Protein AF-A0A258S196-F1 (afdb_monomer_lite)

Structure (mmCIF, N/CA/C/O backbone):
data_AF-A0A258S196-F1
#
_entry.id   AF-A0A258S196-F1
#
loop_
_atom_site.group_PDB
_atom_site.id
_atom_site.type_symbol
_atom_site.label_atom_id
_atom_site.label_alt_id
_atom_site.label_comp_id
_atom_site.label_asym_id
_atom_site.label_entity_id
_atom_site.label_seq_id
_atom_site.pdbx_PDB_ins_code
_atom_site.Cartn_x
_atom_site.Cartn_y
_atom_site.Cartn_z
_atom_site.occupancy
_atom_site.B_iso_or_equiv
_atom_site.auth_seq_id
_atom_site.auth_comp_id
_atom_site.auth_asym_id
_atom_site.auth_atom_id
_atom_site.pdbx_PDB_model_num
ATOM 1 N N . MET A 1 1 ? 40.979 32.095 5.470 1.00 38.22 1 MET A N 1
ATOM 2 C CA . MET A 1 1 ? 39.723 31.780 6.177 1.00 38.22 1 MET A CA 1
ATOM 3 C C . MET A 1 1 ? 38.686 31.448 5.112 1.00 38.22 1 MET A C 1
ATOM 5 O O . MET A 1 1 ? 38.426 32.336 4.322 1.00 38.22 1 MET A O 1
ATOM 9 N N . THR A 1 2 ? 38.104 30.268 4.927 1.00 35.06 2 THR A N 1
ATOM 10 C CA . THR A 1 2 ? 38.301 28.898 5.423 1.00 35.06 2 THR A CA 1
ATOM 11 C C . THR A 1 2 ? 37.464 28.067 4.437 1.00 35.06 2 THR A C 1
ATOM 13 O O . THR A 1 2 ? 36.245 28.131 4.504 1.00 35.06 2 THR A O 1
ATOM 16 N N . GLU A 1 3 ? 38.084 27.383 3.473 1.00 37.50 3 GLU A N 1
ATOM 17 C CA . GLU A 1 3 ? 37.384 26.594 2.434 1.00 37.50 3 GLU A CA 1
ATOM 18 C C . GLU A 1 3 ? 38.107 25.252 2.216 1.00 37.50 3 GLU A C 1
ATOM 20 O O . GLU A 1 3 ? 38.384 24.824 1.104 1.00 37.50 3 GLU A O 1
ATOM 25 N N . ALA A 1 4 ? 38.513 24.624 3.322 1.00 42.78 4 ALA A N 1
ATOM 26 C CA . ALA A 1 4 ? 39.279 23.377 3.328 1.00 42.78 4 ALA A CA 1
ATOM 27 C C . ALA A 1 4 ? 38.905 22.510 4.541 1.00 42.78 4 ALA A C 1
ATOM 29 O O . ALA A 1 4 ? 39.760 22.095 5.314 1.00 42.78 4 ALA A O 1
ATOM 30 N N . ALA A 1 5 ? 37.607 22.304 4.757 1.00 47.72 5 ALA A N 1
ATOM 31 C CA . ALA A 1 5 ? 37.105 21.367 5.756 1.00 47.72 5 ALA A CA 1
ATOM 32 C C . ALA A 1 5 ? 35.766 20.814 5.270 1.00 47.72 5 ALA A C 1
ATOM 34 O O . ALA A 1 5 ? 34.734 21.361 5.637 1.00 47.72 5 ALA A O 1
ATOM 35 N N . LEU A 1 6 ? 35.808 19.823 4.370 1.00 43.53 6 LEU A N 1
ATOM 36 C CA . LEU A 1 6 ? 34.707 18.883 4.073 1.00 43.53 6 LEU A CA 1
ATOM 37 C C . LEU A 1 6 ? 35.111 17.760 3.084 1.00 43.53 6 LEU A C 1
ATOM 39 O O . LEU A 1 6 ? 34.237 17.072 2.569 1.00 43.53 6 LEU A O 1
ATOM 43 N N . SER A 1 7 ? 36.406 17.544 2.808 1.00 45.62 7 SER A N 1
ATOM 44 C CA . SER A 1 7 ? 36.867 16.505 1.866 1.00 45.62 7 SER A CA 1
ATOM 45 C C . SER A 1 7 ? 37.451 15.246 2.514 1.00 45.62 7 SER A C 1
ATOM 47 O O . SER A 1 7 ? 38.074 14.460 1.814 1.00 45.62 7 SER A O 1
ATOM 49 N N . GLU A 1 8 ? 37.282 15.023 3.815 1.00 49.19 8 GLU A N 1
ATOM 50 C CA . GLU A 1 8 ? 37.902 13.881 4.498 1.00 49.19 8 GLU A CA 1
ATOM 51 C C . GLU A 1 8 ? 36.927 13.278 5.506 1.00 49.19 8 GLU A C 1
ATOM 53 O O . GLU A 1 8 ? 36.933 13.643 6.671 1.00 49.19 8 GLU A O 1
ATOM 58 N N . GLU A 1 9 ? 36.054 12.387 5.038 1.00 51.47 9 GLU A N 1
ATOM 59 C CA . GLU A 1 9 ? 35.595 11.240 5.830 1.00 51.47 9 GLU A CA 1
ATOM 60 C C . GLU A 1 9 ? 34.818 10.289 4.917 1.00 51.47 9 GLU A C 1
ATOM 62 O O . GLU A 1 9 ? 33.616 10.455 4.699 1.00 51.47 9 GLU A O 1
ATOM 67 N N . ARG A 1 10 ? 35.552 9.332 4.330 1.00 51.84 10 ARG A N 1
ATOM 68 C CA . ARG A 1 10 ? 35.172 7.921 4.102 1.00 51.84 10 ARG A CA 1
ATOM 69 C C . ARG A 1 10 ? 36.171 7.225 3.168 1.00 51.84 10 ARG A C 1
ATOM 71 O O . ARG A 1 10 ? 35.783 6.611 2.184 1.00 51.84 10 ARG A O 1
ATOM 78 N N . ASP A 1 11 ? 37.447 7.303 3.525 1.00 42.22 11 ASP A N 1
ATOM 79 C CA . ASP A 1 11 ? 38.400 6.233 3.236 1.00 42.22 11 ASP A CA 1
ATOM 80 C C . ASP A 1 11 ? 38.693 5.591 4.588 1.00 42.22 11 ASP A C 1
ATOM 82 O O . ASP A 1 11 ? 39.338 6.215 5.418 1.00 42.22 11 ASP A O 1
ATOM 86 N N . ASP A 1 12 ? 38.076 4.435 4.841 1.00 40.50 12 ASP A N 1
ATOM 87 C CA . ASP A 1 12 ? 38.537 3.399 5.775 1.00 40.50 12 ASP A CA 1
ATOM 88 C C . ASP A 1 12 ? 37.516 2.246 5.783 1.00 40.50 12 ASP A C 1
ATOM 90 O O . ASP A 1 12 ? 36.664 2.116 6.662 1.00 40.50 12 ASP A O 1
ATOM 94 N N . VAL A 1 13 ? 37.614 1.366 4.785 1.00 47.59 13 VAL A N 1
ATOM 95 C CA . VAL A 1 13 ? 37.439 -0.069 5.040 1.00 47.59 13 VAL A CA 1
ATOM 96 C C . VAL A 1 13 ? 38.726 -0.727 4.568 1.00 47.59 13 VAL A C 1
ATOM 98 O O . VAL A 1 13 ? 39.023 -0.792 3.378 1.00 47.59 13 VAL A O 1
ATOM 101 N N . ALA A 1 14 ? 39.537 -1.081 5.558 1.00 42.50 14 ALA A N 1
ATOM 102 C CA . ALA A 1 14 ? 40.891 -1.577 5.429 1.00 42.50 14 ALA A CA 1
ATOM 103 C C . ALA A 1 14 ? 40.991 -2.835 4.556 1.00 42.50 14 ALA A C 1
ATOM 105 O O . ALA A 1 14 ? 40.139 -3.719 4.604 1.00 42.50 14 ALA A O 1
ATOM 106 N N . ALA A 1 15 ? 42.112 -2.948 3.846 1.00 47.28 15 ALA A N 1
ATOM 107 C CA . ALA A 1 15 ? 42.603 -4.221 3.351 1.00 47.28 15 ALA A CA 1
ATOM 108 C C . ALA A 1 15 ? 42.909 -5.153 4.538 1.00 47.28 15 ALA A C 1
ATOM 110 O O . ALA A 1 15 ? 43.780 -4.850 5.356 1.00 47.28 15 ALA A O 1
ATOM 111 N N . ALA A 1 16 ? 42.237 -6.300 4.601 1.00 41.47 16 ALA A N 1
ATOM 112 C CA . ALA A 1 16 ? 42.625 -7.418 5.450 1.00 41.47 16 ALA A CA 1
ATOM 113 C C . ALA A 1 16 ? 42.509 -8.723 4.655 1.00 41.47 16 ALA A C 1
ATOM 115 O O . ALA A 1 16 ? 41.495 -8.988 4.017 1.00 41.47 16 ALA A O 1
ATOM 116 N N . GLY A 1 17 ? 43.576 -9.522 4.677 1.00 49.66 17 GLY A N 1
ATOM 117 C CA . GLY A 1 17 ? 43.474 -10.947 4.384 1.00 49.66 17 GLY A CA 1
ATOM 118 C C . GLY A 1 17 ? 42.870 -11.696 5.578 1.00 49.66 17 GLY A C 1
ATOM 119 O O . GLY A 1 17 ? 42.978 -11.224 6.708 1.00 49.66 17 GLY A O 1
ATOM 120 N N . GLU A 1 18 ? 42.322 -12.877 5.281 1.00 48.03 18 GLU A N 1
ATOM 121 C CA . GLU A 1 18 ? 41.616 -13.836 6.154 1.00 48.03 18 GLU A CA 1
ATOM 122 C C . GLU A 1 18 ? 40.129 -13.510 6.419 1.00 48.03 18 GLU A C 1
ATOM 124 O O . GLU A 1 18 ? 39.782 -12.626 7.194 1.00 48.03 18 GLU A O 1
ATOM 129 N N . ASP A 1 19 ? 39.286 -14.269 5.700 1.00 57.41 19 ASP A N 1
ATOM 130 C CA . ASP A 1 19 ? 37.820 -14.364 5.700 1.00 57.41 19 ASP A CA 1
ATOM 131 C C . ASP A 1 19 ? 37.050 -13.035 5.777 1.00 57.41 19 ASP A C 1
ATOM 133 O O . ASP A 1 19 ? 36.523 -12.637 6.817 1.00 57.41 19 ASP A O 1
ATOM 137 N N . GLU A 1 20 ? 36.918 -12.382 4.614 1.00 61.38 20 GLU A N 1
ATOM 138 C CA . GLU A 1 20 ? 35.885 -11.375 4.354 1.00 61.38 20 GLU A CA 1
ATOM 139 C C . GLU A 1 20 ? 34.527 -11.967 4.757 1.00 61.38 20 GLU A C 1
ATOM 141 O O . GLU A 1 20 ? 33.986 -12.851 4.089 1.00 61.38 20 GLU A O 1
ATOM 146 N N . VAL A 1 21 ? 33.986 -11.524 5.894 1.00 66.94 21 VAL A N 1
ATOM 147 C CA . VAL A 1 21 ? 32.631 -11.897 6.294 1.00 66.94 21 VAL A CA 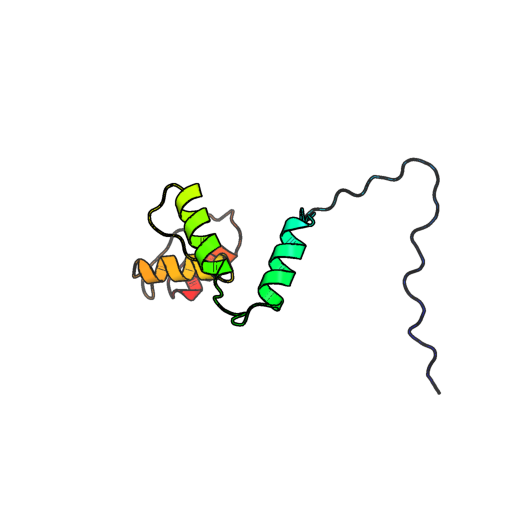1
ATOM 148 C C . VAL A 1 21 ? 31.704 -11.267 5.269 1.00 66.94 21 VAL A C 1
ATOM 150 O O . VAL A 1 21 ? 31.487 -10.055 5.285 1.00 66.94 21 VAL A O 1
ATOM 153 N N . GLU A 1 22 ? 31.196 -12.092 4.359 1.00 81.88 22 GLU A N 1
ATOM 154 C CA . GLU A 1 22 ? 30.214 -11.691 3.363 1.00 81.88 22 GLU A CA 1
ATOM 155 C C . GLU A 1 22 ? 29.050 -10.988 4.081 1.00 81.88 22 GLU A C 1
ATOM 157 O O . GLU A 1 22 ? 28.328 -11.578 4.890 1.00 81.88 22 GLU A O 1
ATOM 162 N N . LEU A 1 23 ? 28.933 -9.676 3.864 1.00 89.75 23 LEU A N 1
ATOM 163 C CA . LEU A 1 23 ? 27.926 -8.837 4.502 1.00 89.75 23 LEU A CA 1
ATOM 164 C C . LEU A 1 23 ? 26.556 -9.184 3.914 1.00 89.75 23 LEU A C 1
ATOM 166 O O . LEU A 1 23 ? 26.249 -8.800 2.790 1.00 89.75 23 LEU A O 1
ATOM 170 N N . ILE A 1 24 ? 25.718 -9.879 4.684 1.00 92.50 24 ILE A N 1
ATOM 171 C CA . ILE A 1 24 ? 24.332 -10.173 4.297 1.00 92.50 24 ILE A CA 1
ATOM 172 C C . ILE A 1 24 ? 23.430 -9.021 4.780 1.00 92.50 24 ILE A C 1
ATOM 174 O O . ILE A 1 24 ? 23.245 -8.868 5.994 1.00 92.50 24 ILE A O 1
ATOM 178 N N . PRO A 1 25 ? 22.867 -8.188 3.883 1.00 94.44 25 PRO A N 1
ATOM 179 C CA . PRO A 1 25 ? 22.015 -7.069 4.275 1.00 94.44 25 PRO A CA 1
ATOM 180 C C . PRO A 1 25 ? 20.644 -7.543 4.781 1.00 94.44 25 PRO A C 1
ATOM 182 O O . PRO A 1 25 ? 20.144 -8.599 4.402 1.00 94.44 25 PRO A O 1
ATOM 185 N N . LEU A 1 26 ? 19.986 -6.718 5.604 1.00 95.00 26 LEU A N 1
ATOM 186 C CA . LEU A 1 26 ? 18.610 -6.981 6.054 1.00 95.00 26 LEU A CA 1
ATOM 187 C C . LEU A 1 26 ? 17.586 -6.879 4.907 1.00 95.00 26 LEU A C 1
ATOM 189 O O . LEU A 1 26 ? 16.542 -7.523 4.953 1.00 95.00 26 LEU A O 1
ATOM 193 N N . SER A 1 27 ? 17.866 -6.039 3.908 1.00 95.19 27 SER A N 1
ATOM 194 C CA . SER A 1 27 ? 17.018 -5.820 2.737 1.00 95.19 27 SER A CA 1
ATOM 195 C C . SER A 1 27 ? 17.893 -5.637 1.505 1.00 95.19 27 SER A C 1
ATOM 197 O O . SER A 1 27 ? 18.776 -4.782 1.512 1.00 95.19 27 SER A O 1
ATOM 199 N N . ASP A 1 28 ? 17.583 -6.383 0.451 1.00 93.88 28 ASP A N 1
ATOM 200 C CA . ASP A 1 28 ? 18.237 -6.322 -0.856 1.00 93.88 28 ASP A CA 1
ATOM 201 C C . ASP A 1 28 ? 17.150 -6.350 -1.947 1.00 93.88 28 ASP A C 1
ATOM 203 O O . ASP A 1 28 ? 16.576 -7.409 -2.207 1.00 93.88 28 ASP A O 1
ATOM 207 N N . PRO A 1 29 ? 16.722 -5.186 -2.477 1.00 95.06 29 PRO A N 1
ATOM 208 C CA . PRO A 1 29 ? 15.667 -5.132 -3.484 1.00 95.06 29 PRO A CA 1
ATOM 209 C C . PRO A 1 29 ? 16.087 -5.822 -4.788 1.00 95.06 29 PRO A C 1
ATOM 211 O O . PRO A 1 29 ? 17.040 -5.397 -5.436 1.00 95.06 29 PRO A O 1
ATOM 214 N N . ASP A 1 30 ? 15.322 -6.830 -5.208 1.00 96.12 30 ASP A N 1
ATOM 215 C CA . ASP A 1 30 ? 15.508 -7.500 -6.498 1.00 96.12 30 ASP A CA 1
ATOM 216 C C . ASP A 1 30 ? 14.956 -6.616 -7.628 1.00 96.12 30 ASP A C 1
ATOM 218 O O . ASP A 1 30 ? 13.742 -6.495 -7.813 1.00 96.12 30 ASP A O 1
ATOM 222 N N . ILE A 1 31 ? 15.856 -5.918 -8.324 1.00 97.25 31 ILE A N 1
ATOM 223 C CA . ILE A 1 31 ? 15.533 -5.001 -9.420 1.00 97.25 31 ILE A CA 1
ATOM 224 C C . ILE A 1 31 ? 16.284 -5.456 -10.665 1.00 97.25 31 ILE A C 1
ATOM 226 O O . ILE A 1 31 ? 17.516 -5.461 -10.705 1.00 97.25 31 ILE A O 1
ATOM 230 N N . THR A 1 32 ? 15.533 -5.772 -11.715 1.00 97.94 32 THR A N 1
ATOM 231 C CA . THR A 1 32 ? 16.071 -6.188 -13.008 1.00 97.94 32 THR A CA 1
ATOM 232 C C . THR A 1 32 ? 15.926 -5.074 -14.051 1.00 97.94 32 THR A C 1
ATOM 234 O O . THR A 1 32 ? 15.449 -3.970 -13.776 1.00 97.94 32 THR A O 1
ATOM 237 N N . LEU A 1 33 ? 16.322 -5.357 -15.298 1.00 98.38 33 LEU A N 1
ATOM 238 C CA . LEU A 1 33 ? 16.065 -4.445 -16.417 1.00 98.38 33 LEU A CA 1
ATOM 239 C C . LEU A 1 33 ? 14.564 -4.222 -16.661 1.00 98.38 33 LEU A C 1
ATOM 241 O O . LEU A 1 33 ? 14.194 -3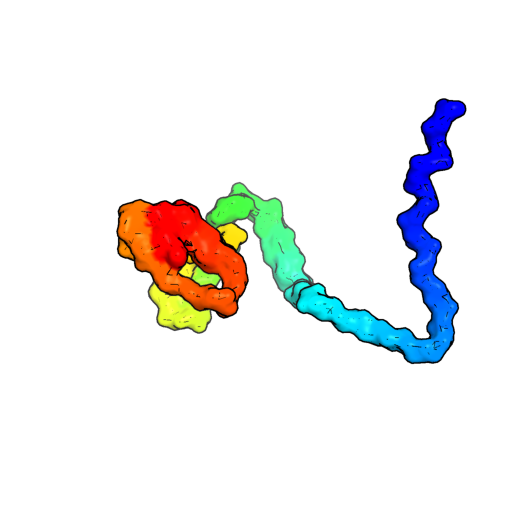.143 -17.117 1.00 98.38 33 LEU A O 1
ATOM 245 N N . ALA A 1 34 ? 13.703 -5.185 -16.313 1.00 97.50 34 ALA A N 1
ATOM 246 C CA . ALA A 1 34 ? 12.262 -5.064 -16.519 1.00 97.50 34 ALA A CA 1
ATOM 247 C C . ALA A 1 34 ? 11.661 -3.900 -15.711 1.00 97.50 34 ALA A C 1
ATOM 249 O O . ALA A 1 34 ? 10.875 -3.113 -16.242 1.00 97.50 34 ALA A O 1
ATOM 250 N N . GLU A 1 35 ? 12.069 -3.736 -14.450 1.00 97.31 35 GLU A N 1
ATOM 251 C CA . GLU A 1 35 ? 11.622 -2.629 -13.601 1.00 97.31 35 GLU A CA 1
ATOM 252 C C . GLU A 1 35 ? 12.124 -1.277 -14.129 1.00 97.31 35 GLU A C 1
ATOM 254 O O . GLU A 1 35 ? 11.374 -0.298 -14.142 1.00 97.31 35 GLU A O 1
ATOM 259 N N . ILE A 1 36 ? 13.370 -1.218 -14.612 1.00 98.00 36 ILE A N 1
ATOM 260 C CA . ILE A 1 36 ? 13.959 0.005 -15.181 1.00 98.00 36 ILE A CA 1
ATOM 261 C C . ILE A 1 36 ? 13.204 0.430 -16.446 1.00 98.00 36 ILE A C 1
ATOM 263 O O . ILE A 1 36 ? 12.854 1.603 -16.596 1.00 98.00 36 ILE A O 1
ATOM 267 N N . GLU A 1 37 ? 12.909 -0.516 -17.338 1.00 97.94 37 GLU A N 1
ATOM 268 C CA . GLU A 1 37 ? 12.137 -0.268 -18.558 1.00 97.94 37 GLU A CA 1
ATOM 269 C C . GLU A 1 37 ? 10.707 0.191 -18.244 1.00 97.94 37 GLU A C 1
ATOM 271 O O . GLU A 1 37 ? 10.203 1.124 -18.875 1.00 97.94 37 GLU A O 1
ATOM 276 N N . ALA A 1 38 ? 10.061 -0.400 -17.233 1.00 95.50 38 ALA A N 1
ATOM 277 C CA . ALA A 1 38 ? 8.734 0.021 -16.789 1.00 95.50 38 ALA A CA 1
ATOM 278 C C . ALA A 1 38 ? 8.730 1.470 -16.267 1.00 95.50 38 ALA A C 1
ATOM 280 O O . ALA A 1 38 ? 7.807 2.237 -16.566 1.00 95.50 38 ALA A O 1
ATOM 281 N N . VAL A 1 39 ? 9.772 1.872 -15.530 1.00 95.94 39 VAL A N 1
ATOM 282 C CA . VAL A 1 39 ? 9.942 3.255 -15.062 1.00 95.94 39 VAL A CA 1
ATOM 283 C C . VAL A 1 39 ? 10.195 4.213 -16.229 1.00 95.94 39 VAL A C 1
ATOM 285 O O . VAL A 1 39 ? 9.534 5.250 -16.300 1.00 95.94 39 VAL A O 1
ATOM 288 N N . ASP A 1 40 ? 11.086 3.886 -17.171 1.00 97.06 40 ASP A N 1
ATOM 289 C CA . ASP A 1 40 ? 11.336 4.729 -18.356 1.00 97.06 40 ASP A CA 1
ATOM 290 C C . ASP A 1 40 ? 10.056 4.912 -19.191 1.00 97.06 40 ASP A C 1
ATOM 292 O O . ASP A 1 40 ? 9.711 6.035 -19.573 1.00 97.06 40 ASP A O 1
ATOM 296 N N . ALA A 1 41 ? 9.278 3.842 -19.382 1.00 94.62 41 ALA A N 1
ATOM 297 C CA . ALA A 1 41 ? 7.987 3.905 -20.058 1.00 94.62 41 ALA A CA 1
ATOM 298 C C . ALA A 1 41 ? 6.997 4.838 -19.338 1.00 94.62 41 ALA A C 1
ATOM 300 O O . ALA A 1 41 ? 6.329 5.650 -19.987 1.00 94.62 41 ALA A O 1
ATOM 301 N N . ALA A 1 42 ? 6.920 4.774 -18.004 1.00 94.88 42 ALA A N 1
ATOM 302 C CA . ALA A 1 42 ? 6.076 5.668 -17.213 1.00 94.88 42 ALA A CA 1
ATOM 303 C C . ALA A 1 42 ? 6.519 7.137 -17.327 1.00 94.88 42 ALA A C 1
ATOM 305 O O . ALA A 1 42 ? 5.676 8.021 -17.484 1.00 94.88 42 ALA A O 1
ATOM 306 N N . MET A 1 43 ? 7.830 7.401 -17.316 1.00 95.62 43 MET A N 1
ATOM 307 C CA . MET A 1 43 ? 8.399 8.750 -17.435 1.00 95.62 43 MET A CA 1
ATOM 308 C C . MET A 1 43 ? 8.170 9.384 -18.812 1.00 95.62 43 MET A C 1
ATOM 310 O O . MET A 1 43 ? 8.083 10.607 -18.921 1.00 95.62 43 MET A O 1
ATOM 314 N N . ARG A 1 44 ? 8.046 8.570 -19.865 1.00 94.50 44 ARG A N 1
ATOM 315 C CA . ARG A 1 44 ? 7.734 9.026 -21.231 1.00 94.50 44 ARG A CA 1
ATOM 316 C C . ARG A 1 44 ? 6.236 9.123 -21.515 1.00 94.50 44 ARG A C 1
ATOM 318 O O . ARG A 1 44 ? 5.849 9.662 -22.553 1.00 94.50 44 ARG A O 1
ATOM 325 N N . ALA A 1 45 ? 5.388 8.592 -20.637 1.00 90.81 45 ALA A N 1
ATOM 326 C CA . ALA A 1 45 ? 3.948 8.600 -20.833 1.00 90.81 45 ALA A CA 1
ATOM 327 C C . ALA A 1 45 ? 3.365 10.020 -20.681 1.00 90.81 45 ALA A C 1
ATOM 329 O O . ALA A 1 45 ? 3.819 10.804 -19.848 1.00 90.81 45 ALA A O 1
ATOM 330 N N . PRO A 1 46 ? 2.276 10.353 -21.399 1.00 92.00 46 PRO A N 1
ATOM 331 C CA . PRO A 1 46 ? 1.615 11.656 -21.271 1.00 92.00 46 PRO A CA 1
ATOM 332 C C . PRO A 1 46 ? 0.926 11.860 -19.909 1.00 92.00 46 PRO A C 1
ATOM 334 O O . PRO A 1 46 ? 0.487 12.965 -19.594 1.00 92.00 46 PRO A O 1
ATOM 337 N N . ARG A 1 47 ? 0.780 10.795 -19.109 1.00 91.75 47 ARG A N 1
ATOM 338 C CA . ARG A 1 47 ? 0.142 10.804 -17.788 1.00 91.75 47 ARG A CA 1
ATOM 339 C C . ARG A 1 47 ? 0.992 10.024 -16.792 1.00 91.75 47 ARG A C 1
ATOM 341 O O . ARG A 1 47 ? 0.949 8.797 -16.785 1.00 91.75 47 ARG A O 1
ATOM 348 N N . LEU A 1 48 ? 1.704 10.758 -15.940 1.00 88.25 48 LEU A N 1
ATOM 349 C CA . LEU A 1 48 ? 2.578 10.181 -14.919 1.00 88.25 48 LEU A CA 1
ATOM 350 C C . LEU A 1 48 ? 1.797 9.684 -13.690 1.00 88.25 48 LEU A C 1
ATOM 352 O O . LEU A 1 48 ? 2.039 8.590 -13.194 1.00 88.25 48 LEU A O 1
ATOM 356 N N . SER A 1 49 ? 0.822 10.466 -13.215 1.00 89.94 49 SER A N 1
ATOM 357 C CA . SER A 1 49 ? -0.021 10.085 -12.073 1.00 89.94 49 SER A CA 1
ATOM 358 C C . SER A 1 49 ? -1.240 9.277 -12.517 1.00 89.94 49 SER A C 1
ATOM 360 O O . SER A 1 49 ? -1.916 9.647 -13.485 1.00 89.94 49 SER A O 1
ATOM 362 N N . ALA A 1 50 ? -1.518 8.180 -11.800 1.00 84.50 50 ALA A N 1
ATOM 363 C CA . ALA A 1 50 ? -2.603 7.236 -12.091 1.00 84.50 50 ALA A CA 1
ATOM 364 C C . ALA A 1 50 ? -2.639 6.806 -13.575 1.00 84.50 50 ALA A C 1
ATOM 366 O O . ALA A 1 50 ? -3.704 6.702 -14.188 1.00 84.50 50 ALA A O 1
ATOM 367 N N . GLY A 1 51 ? -1.459 6.652 -14.184 1.00 88.00 51 GLY A N 1
ATOM 368 C CA . GLY A 1 51 ? -1.291 6.327 -15.597 1.00 88.00 51 GLY A CA 1
ATOM 369 C C . GLY A 1 51 ? -1.760 4.909 -15.957 1.00 88.00 51 GLY A C 1
ATOM 370 O O . GLY A 1 51 ? -2.163 4.143 -15.084 1.00 88.00 51 GLY A O 1
ATOM 371 N N . PRO A 1 52 ? -1.684 4.526 -17.243 1.00 91.44 52 PRO A N 1
ATOM 372 C CA . PRO A 1 52 ? -2.128 3.209 -17.711 1.00 91.44 52 PRO A CA 1
ATOM 373 C C . PRO A 1 52 ? -1.421 2.035 -17.012 1.00 91.44 52 PRO A C 1
ATOM 375 O O . PRO A 1 52 ? -2.023 0.976 -16.860 1.00 91.44 52 PRO A O 1
ATOM 378 N N . GLY A 1 53 ? -0.184 2.229 -16.537 1.00 93.69 53 GLY A N 1
ATOM 379 C CA . GLY A 1 53 ? 0.539 1.219 -15.757 1.00 93.69 53 GLY A CA 1
ATOM 380 C C . GLY A 1 53 ? -0.145 0.861 -14.434 1.00 93.69 53 GLY A C 1
ATOM 381 O O . GLY A 1 53 ? -0.095 -0.292 -14.026 1.00 93.69 53 GLY A O 1
ATOM 382 N N . VAL A 1 54 ? -0.846 1.811 -13.800 1.00 95.19 54 VAL A N 1
ATOM 383 C CA . VAL A 1 54 ? -1.595 1.551 -12.560 1.00 95.19 54 VAL A CA 1
ATOM 384 C C . VAL A 1 54 ? -2.784 0.636 -12.833 1.00 95.19 54 VAL A C 1
ATOM 386 O O . VAL A 1 54 ? -2.921 -0.381 -12.166 1.00 95.19 54 VAL A O 1
ATOM 389 N N . THR A 1 55 ? -3.592 0.939 -13.852 1.00 93.94 55 THR A N 1
ATOM 390 C CA . THR A 1 55 ? -4.743 0.099 -14.226 1.00 93.94 55 THR A CA 1
ATOM 391 C C . THR A 1 55 ? -4.303 -1.302 -14.641 1.00 93.94 55 THR A C 1
ATOM 393 O O . THR A 1 55 ? -4.873 -2.285 -14.183 1.00 93.94 55 THR A O 1
ATOM 396 N N . ALA A 1 56 ? -3.241 -1.408 -15.448 1.00 95.25 56 ALA A N 1
ATOM 397 C CA . ALA A 1 56 ? -2.697 -2.703 -15.845 1.00 95.25 56 ALA A CA 1
ATOM 398 C C . ALA A 1 56 ? -2.205 -3.518 -14.636 1.00 95.25 56 ALA A C 1
ATOM 400 O O . ALA A 1 56 ? -2.440 -4.725 -14.570 1.00 95.25 56 ALA A O 1
ATOM 401 N N . PHE A 1 57 ? -1.557 -2.863 -13.667 1.00 96.50 57 PHE A N 1
ATOM 402 C CA . PHE A 1 57 ? -1.148 -3.499 -12.419 1.00 96.50 57 PHE A CA 1
ATOM 403 C C . PHE A 1 57 ? -2.354 -3.958 -11.589 1.00 96.50 57 PHE A C 1
ATOM 405 O O . PHE A 1 57 ? -2.364 -5.092 -11.124 1.00 96.50 57 PHE A O 1
ATOM 412 N N . GLU A 1 58 ? -3.381 -3.123 -11.427 1.00 97.94 58 GLU A N 1
ATOM 413 C CA . GLU A 1 58 ? -4.599 -3.470 -10.683 1.00 97.94 58 GLU A CA 1
ATOM 414 C C . GLU A 1 58 ? -5.320 -4.677 -11.296 1.00 97.94 58 GLU A C 1
ATOM 416 O O . GLU A 1 58 ? -5.659 -5.616 -10.575 1.00 97.94 58 GLU A O 1
ATOM 421 N N . ASP A 1 59 ? -5.491 -4.702 -12.620 1.00 98.19 59 ASP A N 1
ATOM 422 C CA . ASP A 1 59 ? -6.124 -5.819 -13.328 1.00 98.19 59 ASP A CA 1
ATOM 423 C C . ASP A 1 59 ? -5.321 -7.119 -13.157 1.00 98.19 59 ASP A C 1
ATOM 425 O O . ASP A 1 59 ? -5.877 -8.169 -12.813 1.00 98.19 59 ASP A O 1
ATOM 429 N N . ALA A 1 60 ? -3.998 -7.048 -13.337 1.00 98.38 60 ALA A N 1
ATOM 430 C CA . ALA A 1 60 ? -3.109 -8.193 -13.162 1.00 98.38 60 ALA A CA 1
ATOM 431 C C . ALA A 1 60 ? -3.097 -8.694 -11.708 1.00 98.38 60 ALA A C 1
ATOM 433 O O . ALA A 1 60 ? -3.135 -9.900 -11.464 1.00 98.38 60 ALA A O 1
ATOM 434 N N . PHE A 1 61 ? -3.091 -7.784 -10.734 1.00 98.31 61 PHE A N 1
ATOM 435 C CA . PHE A 1 61 ? -3.065 -8.117 -9.312 1.00 98.31 61 PHE A CA 1
ATOM 436 C C . PHE A 1 61 ? -4.397 -8.710 -8.836 1.00 98.31 61 PHE A C 1
ATOM 438 O O . PHE A 1 61 ? -4.414 -9.677 -8.070 1.00 98.31 61 PHE A O 1
ATOM 445 N N . ALA A 1 62 ? -5.525 -8.191 -9.331 1.00 98.62 62 ALA A N 1
ATOM 446 C CA . ALA A 1 62 ? -6.845 -8.762 -9.084 1.00 98.62 62 ALA A CA 1
ATOM 447 C C . ALA A 1 62 ? -6.932 -10.199 -9.618 1.00 98.62 62 ALA A C 1
ATOM 449 O O . ALA A 1 62 ? -7.372 -11.099 -8.895 1.00 98.62 62 ALA A O 1
ATOM 450 N N . ALA A 1 63 ? -6.447 -10.428 -10.844 1.00 98.62 63 ALA A N 1
ATOM 451 C CA . ALA A 1 63 ? -6.381 -11.756 -11.444 1.00 98.62 63 ALA A CA 1
ATOM 452 C C . ALA A 1 63 ? -5.470 -12.703 -10.647 1.00 98.62 63 ALA A C 1
ATOM 454 O O . ALA A 1 63 ? -5.882 -13.820 -10.333 1.00 98.62 63 ALA A O 1
ATOM 455 N N . TYR A 1 64 ? -4.278 -12.243 -10.254 1.00 98.56 64 TYR A N 1
ATOM 456 C CA . TYR A 1 64 ? -3.326 -13.009 -9.445 1.00 98.56 64 TYR A CA 1
ATOM 457 C C . TYR A 1 64 ? -3.929 -13.480 -8.111 1.00 98.56 64 TYR A C 1
ATOM 459 O O . TYR A 1 64 ? -3.762 -14.635 -7.726 1.00 98.56 64 TYR A O 1
ATOM 467 N N . LEU A 1 65 ? -4.687 -12.617 -7.427 1.00 98.19 65 LEU A N 1
ATOM 468 C CA . LEU A 1 65 ? -5.345 -12.945 -6.158 1.00 98.19 65 LEU A CA 1
ATOM 469 C C . LEU A 1 65 ? -6.689 -13.682 -6.309 1.00 98.19 65 LEU A C 1
ATOM 471 O O . LEU A 1 65 ? -7.312 -14.020 -5.298 1.00 98.19 65 LEU A O 1
ATOM 475 N N . GLY A 1 66 ? -7.187 -13.879 -7.534 1.00 98.25 66 GLY A N 1
ATOM 476 C CA . GLY A 1 66 ? -8.525 -14.425 -7.776 1.00 98.25 66 GLY A CA 1
ATOM 477 C C . GLY A 1 66 ? -9.649 -13.536 -7.226 1.00 98.25 66 GLY A C 1
ATOM 478 O O . GLY A 1 66 ? -10.656 -14.034 -6.716 1.00 98.25 66 GLY A O 1
ATOM 479 N N . ARG A 1 67 ? -9.473 -12.211 -7.266 1.00 98.19 67 ARG A N 1
ATOM 480 C CA . ARG A 1 67 ? -10.448 -11.219 -6.789 1.00 98.19 67 ARG A CA 1
ATOM 481 C C . ARG A 1 67 ? -11.048 -10.443 -7.952 1.00 98.19 67 ARG A C 1
ATOM 483 O O . ARG A 1 67 ? -10.460 -10.322 -9.016 1.00 98.19 67 ARG A O 1
ATOM 490 N N . LYS A 1 68 ? -12.247 -9.895 -7.731 1.00 97.94 68 LYS A N 1
ATOM 491 C CA . LYS A 1 68 ? -12.950 -9.100 -8.748 1.00 97.94 68 LYS A CA 1
ATOM 492 C C . LYS A 1 68 ? -12.276 -7.749 -9.011 1.00 97.94 68 LYS A C 1
ATOM 494 O O . LYS A 1 68 ? -12.371 -7.243 -10.120 1.00 97.94 68 LYS A O 1
ATOM 499 N N . TYR A 1 69 ? -11.647 -7.171 -7.988 1.00 97.56 69 TYR A N 1
ATOM 500 C CA . TYR A 1 69 ? -11.037 -5.844 -8.029 1.00 97.56 69 TYR A CA 1
ATOM 501 C C . TYR A 1 69 ? -9.752 -5.821 -7.197 1.00 97.56 69 TYR A C 1
ATOM 503 O O . TYR A 1 69 ? -9.656 -6.534 -6.193 1.00 97.56 69 TYR A O 1
ATOM 511 N N . ALA A 1 70 ? -8.822 -4.951 -7.580 1.00 97.50 70 ALA A N 1
ATOM 512 C CA . ALA A 1 70 ? -7.683 -4.514 -6.782 1.00 97.50 70 ALA A CA 1
ATOM 513 C C . ALA A 1 70 ? -7.532 -2.993 -6.925 1.00 97.50 70 ALA A C 1
ATOM 515 O O . ALA A 1 70 ? -8.002 -2.422 -7.905 1.00 97.50 70 ALA A O 1
ATOM 516 N N . LEU A 1 71 ? -6.917 -2.350 -5.930 1.00 96.44 71 LEU A N 1
ATOM 517 C CA . LEU A 1 71 ? -6.667 -0.909 -5.921 1.00 96.44 71 LEU A CA 1
ATOM 518 C C . LEU A 1 71 ? -5.220 -0.646 -5.513 1.00 96.44 71 LEU A C 1
ATOM 520 O O . LEU A 1 71 ? -4.797 -1.056 -4.428 1.00 96.44 71 LEU A O 1
ATOM 524 N N . ALA A 1 72 ? -4.477 0.052 -6.364 1.00 96.62 72 ALA A N 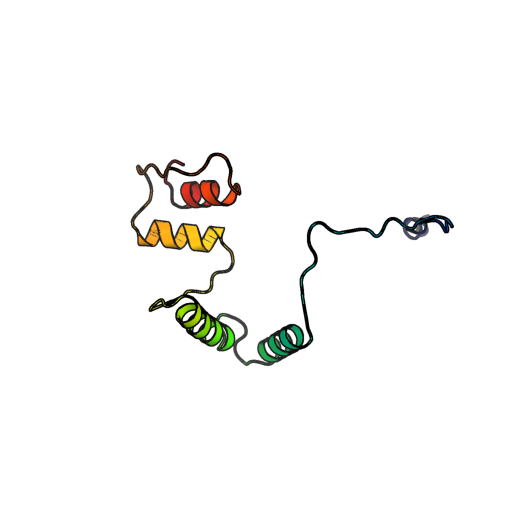1
ATOM 525 C CA . ALA A 1 72 ? -3.128 0.499 -6.073 1.00 96.62 72 ALA A CA 1
ATOM 526 C C . ALA A 1 72 ? -3.178 1.769 -5.218 1.00 96.62 72 ALA A C 1
ATOM 528 O O . ALA A 1 72 ? -3.866 2.744 -5.521 1.00 96.62 72 ALA A O 1
ATOM 529 N N . VAL A 1 73 ? -2.425 1.758 -4.125 1.00 96.56 73 VAL A N 1
ATOM 530 C CA . VAL A 1 73 ? -2.385 2.834 -3.131 1.00 96.56 73 VAL A CA 1
ATOM 531 C C . VAL A 1 73 ? -0.931 3.122 -2.764 1.00 96.56 73 VAL A C 1
ATOM 533 O O . VAL A 1 73 ? -0.082 2.244 -2.916 1.00 96.56 73 VAL A O 1
ATOM 536 N N . PRO A 1 74 ? -0.608 4.327 -2.266 1.00 95.12 74 PRO A N 1
ATOM 537 C CA . PRO A 1 74 ? 0.785 4.720 -2.048 1.00 95.12 74 PRO A CA 1
ATOM 538 C C . PRO A 1 74 ? 1.484 3.959 -0.910 1.00 95.12 74 PRO A C 1
ATOM 540 O O . PRO A 1 74 ? 2.707 3.987 -0.832 1.00 95.12 74 PRO A O 1
ATOM 543 N N . SER A 1 75 ? 0.741 3.313 -0.002 1.00 96.56 75 SER A N 1
ATOM 544 C CA . SER A 1 75 ? 1.313 2.491 1.072 1.00 96.56 75 SER A CA 1
ATOM 545 C C . SER A 1 75 ? 0.290 1.536 1.691 1.00 96.56 75 SER A C 1
ATOM 547 O O . SER A 1 75 ? -0.923 1.751 1.590 1.00 96.56 75 SER A O 1
ATOM 549 N N . GLY A 1 76 ? 0.779 0.520 2.411 1.00 95.44 76 GLY A N 1
ATOM 550 C CA . GLY A 1 76 ? -0.064 -0.405 3.178 1.00 95.44 76 GLY A CA 1
ATOM 551 C C . GLY A 1 76 ? -0.915 0.292 4.247 1.00 95.44 76 GLY A C 1
ATOM 552 O O . GLY A 1 76 ? -2.084 -0.047 4.409 1.00 95.44 76 GLY A O 1
ATOM 553 N N . THR A 1 77 ? -0.386 1.328 4.909 1.00 97.44 77 THR A N 1
ATOM 554 C CA . THR A 1 77 ? -1.129 2.127 5.902 1.00 97.44 77 THR A CA 1
ATOM 555 C C . THR A 1 77 ? -2.346 2.813 5.283 1.00 97.44 77 THR A C 1
ATOM 557 O O . THR A 1 77 ? -3.431 2.784 5.860 1.00 97.44 77 THR A O 1
ATOM 560 N N . ILE A 1 78 ? -2.191 3.406 4.092 1.00 97.81 78 ILE A N 1
ATOM 561 C CA . ILE A 1 78 ? -3.305 4.044 3.374 1.00 97.81 78 ILE A CA 1
ATOM 562 C C . ILE A 1 78 ? -4.281 2.994 2.840 1.00 97.81 78 ILE A C 1
ATOM 564 O O . ILE A 1 78 ? -5.489 3.203 2.919 1.00 97.81 78 ILE A O 1
ATOM 568 N N . GLY A 1 79 ? -3.784 1.849 2.367 1.00 97.81 79 GLY A N 1
ATOM 569 C CA . GLY A 1 79 ? -4.633 0.724 1.968 1.00 97.81 79 GLY A CA 1
ATOM 570 C C . GLY A 1 79 ? -5.535 0.243 3.103 1.00 97.81 79 GLY A C 1
ATOM 571 O O . GLY A 1 79 ? -6.748 0.140 2.924 1.00 97.81 79 GLY A O 1
ATOM 572 N N . LEU A 1 80 ? -4.967 0.031 4.293 1.00 97.69 80 LEU A N 1
ATOM 573 C CA . LEU A 1 80 ? -5.732 -0.377 5.468 1.00 97.69 80 LEU A CA 1
ATOM 574 C C . LEU A 1 80 ? -6.707 0.719 5.921 1.00 97.69 80 LEU A C 1
ATOM 576 O O . LEU A 1 80 ? -7.865 0.420 6.194 1.00 97.69 80 LEU A O 1
ATOM 580 N N . LEU A 1 81 ? -6.293 1.989 5.927 1.00 98.25 81 LEU A N 1
ATOM 581 C CA . LEU A 1 81 ? -7.184 3.115 6.227 1.00 98.25 81 LEU A CA 1
ATOM 582 C C . LEU A 1 81 ? -8.401 3.155 5.289 1.00 98.25 81 LEU A C 1
ATOM 584 O O . LEU A 1 81 ? -9.530 3.341 5.746 1.00 98.25 81 LEU A O 1
ATOM 588 N N . LEU A 1 82 ? -8.186 2.988 3.982 1.00 98.19 82 LEU A N 1
ATOM 589 C CA . LEU A 1 82 ? -9.267 2.968 2.997 1.00 98.19 82 LEU A CA 1
ATOM 590 C C . LEU A 1 82 ? -10.184 1.759 3.197 1.00 98.19 82 LEU A C 1
ATOM 592 O O . LEU A 1 82 ? -11.400 1.916 3.114 1.00 98.19 82 LEU A O 1
ATOM 596 N N . ALA A 1 83 ? -9.630 0.588 3.524 1.00 97.88 83 ALA A N 1
ATOM 597 C CA . ALA A 1 83 ? -10.416 -0.602 3.837 1.00 97.88 83 ALA A CA 1
ATOM 598 C C . ALA A 1 83 ? -11.299 -0.402 5.083 1.00 97.88 83 ALA A C 1
ATOM 600 O O . ALA A 1 83 ? -12.488 -0.713 5.041 1.00 97.88 83 ALA A O 1
ATOM 601 N N . LEU A 1 84 ? -10.754 0.181 6.158 1.00 98.25 84 LEU A N 1
ATOM 602 C CA . LEU A 1 84 ? -11.506 0.503 7.377 1.00 98.25 84 LEU A CA 1
ATOM 603 C C . LEU A 1 84 ? -12.637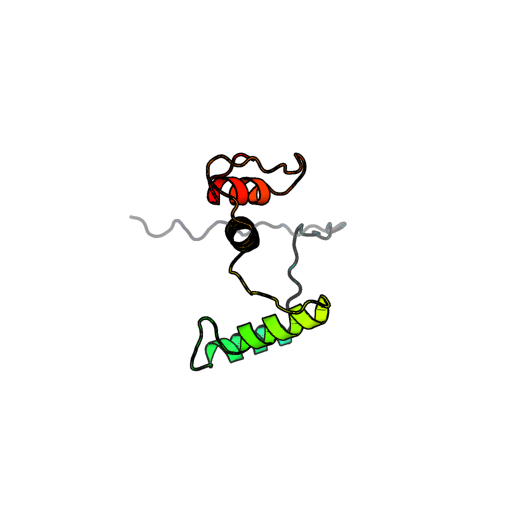 1.498 7.086 1.00 98.25 84 LEU A C 1
ATOM 605 O O . LEU A 1 84 ? -13.789 1.251 7.438 1.00 98.25 84 LEU A O 1
ATOM 609 N N . LYS A 1 85 ? -12.338 2.587 6.367 1.00 98.00 85 LYS A N 1
ATOM 610 C CA . LYS A 1 85 ? -13.349 3.583 5.978 1.00 98.00 85 LYS A CA 1
ATOM 611 C C . LYS A 1 85 ? -14.431 2.991 5.076 1.00 98.00 85 LYS A C 1
ATOM 613 O O . LYS A 1 85 ? -15.603 3.305 5.258 1.00 98.00 85 LYS A O 1
ATOM 618 N N . ALA A 1 86 ? -14.066 2.124 4.132 1.00 97.88 86 ALA A N 1
ATOM 619 C CA . ALA A 1 86 ? -15.023 1.433 3.268 1.00 97.88 86 ALA A CA 1
ATOM 620 C C . ALA A 1 86 ? -15.928 0.466 4.050 1.00 97.88 86 ALA A C 1
ATOM 622 O O . ALA A 1 86 ? -17.084 0.280 3.678 1.00 97.88 86 ALA A O 1
ATOM 623 N N . ALA A 1 87 ? -15.429 -0.104 5.151 1.00 97.94 87 ALA A N 1
ATOM 624 C CA . ALA A 1 87 ? -16.210 -0.910 6.088 1.00 97.94 87 ALA A CA 1
ATOM 625 C C . ALA A 1 87 ? -17.069 -0.074 7.060 1.00 97.94 87 ALA A C 1
ATOM 627 O O . ALA A 1 87 ? -17.794 -0.645 7.870 1.00 97.94 87 ALA A O 1
ATOM 628 N N . GLY A 1 88 ? -17.006 1.261 6.986 1.00 98.19 88 GLY A N 1
ATOM 629 C CA . GLY A 1 88 ? -17.748 2.166 7.864 1.00 98.19 88 GLY A CA 1
ATOM 630 C C . GLY A 1 88 ? -17.133 2.357 9.252 1.00 98.19 88 GLY A C 1
ATOM 631 O O . GLY A 1 88 ? -17.797 2.919 10.114 1.00 98.19 88 GLY A O 1
ATOM 632 N N . ILE A 1 89 ? -15.888 1.918 9.463 1.00 98.62 89 ILE A N 1
ATOM 633 C CA . ILE A 1 89 ? -15.197 2.008 10.755 1.00 98.62 89 ILE A CA 1
ATOM 634 C C . ILE A 1 89 ? -14.670 3.429 10.983 1.00 98.62 89 ILE A C 1
ATOM 636 O O . ILE A 1 89 ? -14.025 4.012 10.101 1.00 98.62 89 ILE A O 1
ATOM 640 N N . GLY A 1 90 ? -14.898 3.967 12.182 1.00 98.19 90 GLY A N 1
ATOM 641 C CA . GLY A 1 90 ? -14.468 5.308 12.565 1.00 98.19 90 GLY A CA 1
ATOM 642 C C . GLY A 1 90 ? -14.623 5.634 14.060 1.00 98.19 90 GLY A C 1
ATOM 643 O O . GLY A 1 90 ? -14.457 4.760 14.912 1.00 98.19 90 GLY A O 1
ATOM 644 N N . PRO A 1 91 ? -14.880 6.910 14.415 1.00 98.50 91 PRO A N 1
ATOM 645 C CA . PRO A 1 91 ? -15.014 7.338 15.806 1.00 98.50 91 PRO A CA 1
ATOM 646 C C . PRO A 1 91 ? -16.066 6.549 16.586 1.00 98.50 91 PRO A C 1
ATOM 648 O O . PRO A 1 91 ? -17.227 6.489 16.191 1.00 98.50 91 PRO A O 1
ATOM 651 N N . GLY A 1 92 ? -15.659 6.018 17.739 1.00 97.94 92 GLY A N 1
ATOM 652 C CA . GLY A 1 92 ? -16.511 5.199 18.607 1.00 97.94 92 GLY A CA 1
ATOM 653 C C . GLY A 1 92 ? -16.304 3.694 18.438 1.00 97.94 92 GLY A C 1
ATOM 654 O O . GLY A 1 92 ? -16.644 2.950 19.357 1.00 97.94 92 GLY A O 1
ATOM 655 N N . ASP A 1 93 ? -15.678 3.263 17.342 1.00 98.62 93 ASP A N 1
ATOM 656 C CA . ASP A 1 93 ? -15.377 1.854 17.102 1.00 98.62 93 ASP A CA 1
ATOM 657 C C . ASP A 1 93 ? -14.074 1.415 17.782 1.00 98.62 93 ASP A C 1
ATOM 659 O O . ASP A 1 93 ? -13.136 2.199 17.968 1.00 98.62 93 ASP A O 1
ATOM 663 N N . GLU A 1 94 ? -14.015 0.130 18.128 1.00 98.38 94 GLU A N 1
ATOM 664 C CA . GLU A 1 94 ? -12.817 -0.563 18.602 1.00 98.38 94 GLU A CA 1
ATOM 665 C C . GLU A 1 94 ? -12.390 -1.604 17.567 1.00 98.38 94 GLU A C 1
ATOM 667 O O . GLU A 1 94 ? -13.219 -2.368 17.067 1.00 98.38 94 GLU A O 1
ATOM 672 N N . VAL A 1 95 ? -11.099 -1.639 17.240 1.00 98.38 95 VAL A N 1
ATOM 673 C CA . VAL A 1 95 ? -10.537 -2.559 16.248 1.00 98.38 95 VAL A CA 1
ATOM 674 C C . VAL A 1 95 ? -9.369 -3.309 16.865 1.00 98.38 95 VAL A C 1
ATOM 676 O O . VAL A 1 95 ? -8.316 -2.738 17.107 1.00 98.38 95 VAL A O 1
ATOM 679 N N . ILE A 1 96 ? -9.538 -4.615 17.053 1.00 97.62 96 ILE A N 1
ATOM 680 C CA . ILE A 1 96 ? -8.508 -5.472 17.640 1.00 97.62 96 ILE A CA 1
ATOM 681 C C . ILE A 1 96 ? -7.380 -5.700 16.626 1.00 97.62 96 ILE A C 1
ATOM 683 O O . ILE A 1 96 ? -7.616 -6.191 15.520 1.00 97.62 96 ILE A O 1
ATOM 687 N N . ALA A 1 97 ? -6.143 -5.417 17.031 1.00 96.06 97 ALA A N 1
ATOM 688 C CA . ALA A 1 97 ? -4.932 -5.743 16.283 1.00 96.06 97 ALA A CA 1
ATOM 689 C C . ALA A 1 97 ? -3.983 -6.640 17.100 1.00 96.06 97 ALA A C 1
ATOM 691 O O . ALA A 1 97 ? -4.050 -6.703 18.327 1.00 96.06 97 ALA A O 1
ATOM 692 N N . SER A 1 98 ? -3.078 -7.347 16.416 1.00 96.00 98 SER A N 1
ATOM 693 C CA . SER A 1 98 ? -2.028 -8.134 17.079 1.00 96.00 98 SER A CA 1
ATOM 694 C C . SER A 1 98 ? -1.037 -7.216 17.800 1.00 96.00 98 SER A C 1
ATOM 696 O O . SER A 1 98 ? -0.545 -6.255 17.209 1.00 96.00 98 SER A O 1
ATOM 698 N N . SER A 1 99 ? -0.670 -7.564 19.039 1.00 94.69 99 SER A N 1
ATOM 699 C CA . SER A 1 99 ? 0.418 -6.902 19.777 1.00 94.69 99 SER A CA 1
ATOM 700 C C . SER A 1 99 ? 1.802 -7.177 19.178 1.00 94.69 99 SER A C 1
ATOM 702 O O . SER A 1 99 ? 2.759 -6.468 19.485 1.00 94.69 99 SER A O 1
ATOM 704 N N . TYR A 1 100 ? 1.907 -8.180 18.303 1.00 96.88 100 TYR A N 1
ATOM 705 C CA . TYR A 1 100 ? 3.099 -8.504 17.529 1.00 96.88 100 TYR A CA 1
ATOM 706 C C . TYR A 1 100 ? 2.805 -8.315 16.034 1.00 96.88 100 TYR A C 1
ATOM 708 O O . TYR A 1 100 ? 2.315 -9.221 15.358 1.00 96.88 100 TYR A O 1
ATOM 716 N N . SER A 1 101 ? 3.014 -7.090 15.546 1.00 95.12 101 SER A N 1
ATOM 717 C CA . SER A 1 101 ? 2.782 -6.649 14.163 1.00 95.12 101 SER A CA 1
ATOM 718 C C . SER A 1 101 ? 3.605 -5.387 13.877 1.00 95.12 101 SER A C 1
ATOM 720 O O . SER A 1 101 ? 4.138 -4.760 14.793 1.00 95.12 101 SER A O 1
ATOM 722 N N . PHE A 1 102 ? 3.669 -4.971 12.610 1.00 95.25 102 PHE A N 1
ATOM 723 C CA . PHE A 1 102 ? 4.153 -3.641 12.242 1.00 95.25 102 PHE A CA 1
ATOM 724 C C . PHE A 1 102 ? 3.221 -2.556 12.815 1.00 95.25 102 PHE A C 1
ATOM 726 O O . PHE A 1 102 ? 1.995 -2.726 12.830 1.00 95.25 102 PHE A O 1
ATOM 733 N N . ARG A 1 103 ? 3.796 -1.452 13.310 1.00 95.44 103 ARG A N 1
ATOM 734 C CA . ARG A 1 103 ? 3.088 -0.368 14.029 1.00 95.44 103 ARG A CA 1
ATOM 735 C C . ARG A 1 103 ? 1.978 0.263 13.182 1.00 95.44 103 ARG A C 1
ATOM 737 O O . ARG A 1 103 ? 0.973 0.749 13.698 1.00 95.44 103 ARG A O 1
ATOM 744 N N . GLU A 1 104 ? 2.167 0.241 11.877 1.00 96.88 104 GLU A N 1
ATOM 745 C CA . GLU A 1 104 ? 1.357 0.850 10.837 1.00 96.88 104 GLU A CA 1
ATOM 746 C C . GLU A 1 104 ? -0.065 0.288 10.824 1.00 96.88 104 GLU A C 1
ATOM 748 O O . GLU A 1 104 ? -0.994 1.015 10.477 1.00 96.88 104 GLU A O 1
ATOM 753 N N . THR A 1 105 ? -0.259 -0.950 11.295 1.00 96.75 105 THR A N 1
ATOM 754 C CA . THR A 1 105 ? -1.585 -1.539 11.511 1.00 96.75 105 THR A CA 1
ATOM 755 C C . THR A 1 105 ? -2.395 -0.722 12.525 1.00 96.75 105 THR A C 1
ATOM 757 O O . THR A 1 105 ? -3.485 -0.250 12.207 1.00 96.75 105 THR A O 1
ATOM 760 N N . ALA A 1 106 ? -1.846 -0.483 13.723 1.00 96.94 106 ALA A N 1
ATOM 761 C CA . ALA A 1 106 ? -2.503 0.326 14.755 1.00 96.94 106 ALA A CA 1
ATOM 762 C C . ALA A 1 106 ? -2.608 1.801 14.339 1.00 96.94 106 ALA A C 1
ATOM 764 O O . ALA A 1 106 ? -3.612 2.459 14.606 1.00 96.94 106 ALA A O 1
ATOM 765 N N . HIS A 1 107 ? -1.603 2.312 13.622 1.00 97.19 107 HIS A N 1
ATOM 766 C CA . HIS A 1 107 ? -1.635 3.676 13.103 1.00 97.19 107 HIS A CA 1
ATOM 767 C C . HIS A 1 107 ? -2.792 3.887 12.113 1.00 97.19 107 HIS A C 1
ATOM 769 O O . HIS A 1 107 ? -3.492 4.890 12.216 1.00 97.19 107 HIS A O 1
ATOM 775 N N . ALA A 1 108 ? -3.045 2.945 11.198 1.00 98.12 108 ALA A N 1
ATOM 776 C CA . ALA A 1 108 ? -4.169 3.030 10.265 1.00 98.12 108 ALA A CA 1
ATOM 777 C C . ALA A 1 108 ? -5.529 3.035 10.984 1.00 98.12 108 ALA A C 1
ATOM 779 O O . ALA A 1 108 ? -6.418 3.793 10.596 1.00 98.12 108 ALA A O 1
ATOM 780 N N . ILE A 1 109 ? -5.668 2.250 12.059 1.00 98.38 109 ILE A N 1
ATOM 781 C CA . ILE A 1 109 ? -6.864 2.239 12.916 1.00 98.38 109 ILE A CA 1
ATOM 782 C C . ILE A 1 109 ? -7.075 3.614 13.560 1.00 98.38 109 ILE A C 1
ATOM 784 O O . ILE A 1 109 ? -8.155 4.195 13.442 1.00 98.38 109 ILE A O 1
ATOM 788 N N . SER A 1 110 ? -6.029 4.183 14.167 1.00 97.81 110 SER A N 1
ATOM 789 C CA . SER A 1 110 ? -6.101 5.528 14.748 1.00 97.81 110 SER A CA 1
ATOM 790 C C . SER A 1 110 ? -6.396 6.608 13.702 1.00 97.81 110 SER A C 1
ATOM 792 O O . SER A 1 110 ? -7.175 7.518 13.972 1.00 97.81 110 SER A O 1
ATOM 794 N N . LEU A 1 111 ? -5.836 6.504 12.490 1.00 98.0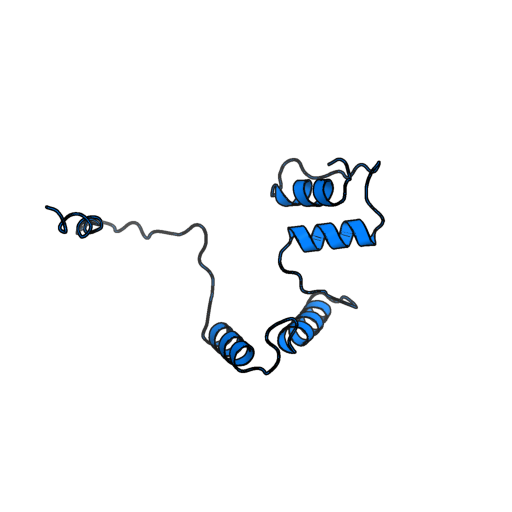0 111 LEU A N 1
ATOM 795 C CA . LEU A 1 111 ? -6.125 7.421 11.378 1.00 98.00 111 LEU A CA 1
ATOM 796 C C . LEU A 1 111 ? -7.577 7.324 10.889 1.00 98.00 111 LEU A C 1
ATOM 798 O O . LEU A 1 111 ? -8.125 8.313 10.400 1.00 98.00 111 LEU A O 1
ATOM 802 N N . ALA A 1 112 ? -8.216 6.158 11.019 1.00 98.25 112 ALA A N 1
ATOM 803 C CA . ALA A 1 112 ? -9.646 6.009 10.756 1.00 98.25 112 ALA A CA 1
ATOM 804 C C . ALA A 1 112 ? -10.511 6.700 11.830 1.00 98.25 112 ALA A C 1
ATOM 806 O O . ALA A 1 112 ? -11.678 6.990 11.576 1.00 98.25 112 ALA A O 1
ATOM 807 N N . GLY A 1 113 ? -9.934 7.022 12.994 1.00 98.19 113 GLY A N 1
ATOM 808 C CA . GLY A 1 113 ? -10.621 7.596 14.153 1.00 98.19 113 GLY A CA 1
ATOM 809 C C . GLY A 1 113 ? -11.105 6.553 15.164 1.00 98.19 113 GLY A C 1
ATOM 810 O O . GLY A 1 113 ? -11.724 6.927 16.157 1.00 98.19 113 GLY A O 1
ATOM 811 N N . ALA A 1 114 ? -10.822 5.271 14.927 1.00 98.50 114 ALA A N 1
ATOM 812 C CA . ALA A 1 114 ? -11.168 4.172 15.822 1.00 98.50 114 ALA A CA 1
ATOM 813 C C . ALA A 1 114 ? -10.105 3.972 16.920 1.00 98.50 114 ALA A C 1
ATOM 815 O O . ALA A 1 114 ? -8.978 4.473 16.825 1.00 98.50 114 ALA A O 1
ATOM 816 N N . ARG A 1 115 ? -10.462 3.222 17.968 1.00 98.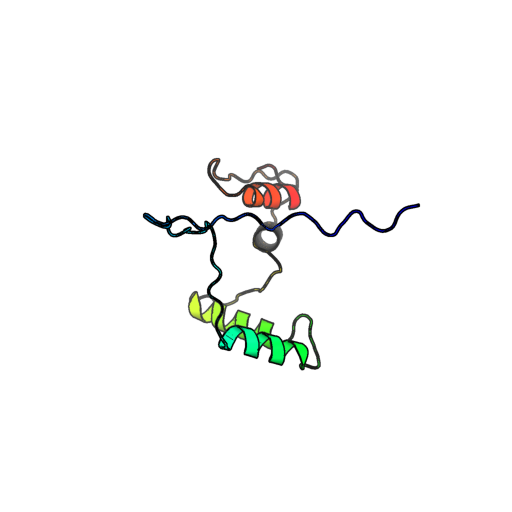25 115 ARG A N 1
ATOM 817 C CA . ARG A 1 115 ? -9.549 2.800 19.040 1.00 98.25 115 ARG A CA 1
ATOM 818 C C . ARG A 1 115 ? -8.885 1.458 18.668 1.00 98.25 115 ARG A C 1
ATOM 820 O O . ARG A 1 115 ? -9.627 0.491 18.502 1.00 98.25 115 ARG A O 1
ATOM 827 N N . PRO A 1 116 ? -7.547 1.392 18.523 1.00 96.06 116 PRO A N 1
ATOM 828 C CA . PRO A 1 116 ? -6.815 0.132 18.363 1.00 96.06 116 PRO A CA 1
ATOM 829 C C . PRO A 1 116 ? -6.762 -0.697 19.649 1.00 96.06 116 PRO A C 1
ATOM 831 O O . PRO A 1 116 ? -6.858 -0.085 20.740 1.00 96.06 116 PRO A O 1
#

Radius of gyration: 23.04 Å; chains: 1; bounding box: 61×46×41 Å

Foldseek 3Di:
DDDPPDPDDDPDPDDDDDDDPPDDDPDDDDDDVVNVVVVVVLVPDPDNPPDPVQVVCFVVVCVVVVHPTGHDDPDPLVVLLVVCVVVVHAAPAEDDDDPPDPCSNQVSCVVRHHHD

Sequence (116 aa):
MTEAALSEERDDVAAAGEDEVELIPLSDPDITLAEIEAVDAAMRAPRLSAGPGVTAFEDAFAAYLGRKYALAVPSGTIGLLLALKAAGIGPGDEVIASSYSFRETAHAISLAGARP

pLDDT: mean 87.23, std 19.37, range [35.06, 98.62]

Secondary structure (DSSP, 8-state):
----SSS-S--------S-------S------HHHHHHHHHHHHSS--TT-HHHHHHHHHHHHHTT-S-----S-HHHHHHHHHHHTT--TT-B----SSS-THHHHHHHHHT-B-